Protein AF-A0A511MZC6-F1 (afdb_monomer_lite)

Structure (mmCIF, N/CA/C/O backbone):
data_AF-A0A511MZC6-F1
#
_entry.id   AF-A0A511MZC6-F1
#
loop_
_atom_site.group_PDB
_atom_site.id
_atom_site.type_symbol
_atom_site.label_atom_id
_atom_site.label_alt_id
_atom_site.label_comp_id
_atom_site.label_asym_id
_atom_site.label_entity_id
_atom_site.label_seq_id
_atom_site.pdbx_PDB_ins_code
_atom_site.Cartn_x
_atom_site.Cartn_y
_atom_site.Cartn_z
_atom_site.occupancy
_atom_site.B_iso_or_equiv
_atom_site.auth_seq_id
_atom_site.auth_comp_id
_atom_site.auth_asym_id
_atom_site.auth_atom_id
_atom_site.pdbx_PDB_model_num
ATOM 1 N N . MET A 1 1 ? -12.393 4.799 11.133 1.00 75.81 1 MET A N 1
ATOM 2 C CA . MET A 1 1 ? -13.176 3.934 10.216 1.00 75.81 1 MET A CA 1
ATOM 3 C C . MET A 1 1 ? -12.933 4.273 8.744 1.00 75.81 1 MET A C 1
ATOM 5 O O . MET A 1 1 ? -12.375 3.440 8.043 1.00 75.81 1 MET A O 1
ATOM 9 N N . LEU A 1 2 ? -13.246 5.491 8.277 1.00 87.88 2 LEU A N 1
ATOM 10 C CA . LEU A 1 2 ? -13.119 5.863 6.854 1.00 87.88 2 LEU A CA 1
ATOM 11 C C . LEU A 1 2 ? -11.683 5.752 6.293 1.00 87.88 2 LEU A C 1
ATOM 13 O O . LEU A 1 2 ? -11.491 5.215 5.207 1.00 87.88 2 LEU A O 1
ATOM 17 N N . LYS A 1 3 ? -10.660 6.183 7.048 1.00 90.62 3 LYS A N 1
ATOM 18 C CA . LYS A 1 3 ? -9.247 6.096 6.618 1.00 90.62 3 LYS A CA 1
ATOM 19 C C . LYS A 1 3 ? -8.804 4.652 6.330 1.00 90.62 3 LYS A C 1
ATOM 21 O O . LYS A 1 3 ? -8.224 4.389 5.285 1.00 90.62 3 LYS A O 1
ATOM 26 N N . LEU A 1 4 ? -9.147 3.704 7.207 1.00 90.62 4 LEU A N 1
ATOM 27 C CA . LEU A 1 4 ? -8.831 2.279 7.019 1.00 90.62 4 LEU A CA 1
ATOM 28 C C . LEU A 1 4 ? -9.539 1.672 5.807 1.00 90.62 4 LEU A C 1
ATOM 30 O O . LEU A 1 4 ? -8.948 0.867 5.091 1.00 90.62 4 LEU A O 1
ATOM 34 N N . PHE A 1 5 ? -10.787 2.070 5.553 1.00 92.19 5 PHE A N 1
ATOM 35 C CA . PHE A 1 5 ? -11.506 1.656 4.351 1.00 92.19 5 PHE A CA 1
ATOM 36 C C . PHE A 1 5 ? -10.769 2.098 3.077 1.00 92.19 5 PHE A C 1
ATOM 38 O O . PHE A 1 5 ? -10.546 1.279 2.183 1.00 92.19 5 PHE A O 1
ATOM 45 N N . TRP A 1 6 ? -10.323 3.358 3.022 1.00 93.06 6 TRP A N 1
ATOM 46 C CA . TRP A 1 6 ? -9.532 3.871 1.901 1.00 93.06 6 TRP A CA 1
ATOM 47 C C . TRP A 1 6 ? -8.217 3.122 1.723 1.00 93.06 6 TRP A C 1
ATOM 49 O O . TRP A 1 6 ? -7.919 2.702 0.608 1.00 93.06 6 TRP A O 1
ATOM 59 N N . VAL A 1 7 ? -7.478 2.877 2.809 1.00 92.94 7 VAL A N 1
ATOM 60 C CA . VAL A 1 7 ? -6.232 2.097 2.759 1.00 92.94 7 VAL A CA 1
ATOM 61 C C . VAL A 1 7 ? -6.490 0.711 2.169 1.00 92.94 7 VAL A C 1
ATOM 63 O O . VAL A 1 7 ? -5.835 0.324 1.207 1.00 92.94 7 VAL A O 1
ATOM 66 N N . ARG A 1 8 ? -7.490 -0.026 2.666 1.00 93.62 8 ARG A N 1
ATOM 67 C CA . ARG A 1 8 ? -7.835 -1.353 2.125 1.00 93.62 8 ARG A CA 1
ATOM 68 C C . ARG A 1 8 ? -8.168 -1.297 0.638 1.00 93.62 8 ARG A C 1
ATOM 70 O O . ARG A 1 8 ? -7.668 -2.115 -0.131 1.00 93.62 8 ARG A O 1
ATOM 77 N N . ARG A 1 9 ? -8.985 -0.321 0.225 1.00 93.94 9 ARG A N 1
ATOM 78 C CA . ARG A 1 9 ? -9.361 -0.124 -1.181 1.00 93.94 9 ARG A CA 1
ATOM 79 C C . ARG A 1 9 ? -8.142 0.167 -2.052 1.00 93.94 9 ARG A C 1
ATOM 81 O O . ARG A 1 9 ? -8.026 -0.409 -3.129 1.00 93.94 9 ARG A O 1
ATOM 88 N N . HIS A 1 10 ? -7.242 1.033 -1.595 1.00 94.00 10 HIS A N 1
ATOM 89 C CA . HIS A 1 10 ? -6.008 1.360 -2.301 1.00 94.00 10 HIS A CA 1
ATOM 90 C C . HIS A 1 10 ? -5.110 0.139 -2.452 1.00 94.00 10 HIS A C 1
ATOM 92 O O . HIS A 1 10 ? -4.714 -0.160 -3.572 1.00 94.00 10 HIS A O 1
ATOM 98 N N . LEU A 1 11 ? -4.848 -0.599 -1.370 1.00 93.25 11 LEU A N 1
ATOM 99 C CA . LEU A 1 11 ? -4.005 -1.794 -1.416 1.00 93.25 11 LEU A CA 1
ATOM 100 C C . LEU A 1 11 ? -4.601 -2.866 -2.335 1.00 93.25 11 LEU A C 1
ATOM 102 O O . LEU A 1 11 ? -3.892 -3.392 -3.185 1.00 93.25 11 LEU A O 1
ATOM 106 N N . LYS A 1 12 ? -5.912 -3.132 -2.243 1.00 93.50 12 LYS A N 1
ATOM 107 C CA . LYS A 1 12 ? -6.605 -4.063 -3.148 1.00 93.50 12 LYS A CA 1
ATOM 108 C C . LYS A 1 12 ? -6.458 -3.647 -4.610 1.00 93.50 12 LYS A C 1
ATOM 110 O O . LYS A 1 12 ? -6.222 -4.489 -5.470 1.00 93.50 12 LYS A O 1
ATOM 115 N N . HIS A 1 13 ? -6.614 -2.355 -4.890 1.00 91.06 13 HIS A N 1
ATOM 116 C CA . HIS A 1 13 ? -6.475 -1.838 -6.242 1.00 91.06 13 HIS A CA 1
ATOM 117 C C . HIS A 1 13 ? -5.034 -1.978 -6.734 1.00 91.06 13 HIS A C 1
ATOM 119 O O . HIS A 1 13 ? -4.832 -2.539 -7.796 1.00 91.06 13 HIS A O 1
ATOM 125 N N . VAL A 1 14 ? -4.040 -1.573 -5.939 1.00 89.69 14 VAL A N 1
ATOM 126 C CA . VAL A 1 14 ? -2.616 -1.733 -6.274 1.00 89.69 14 VAL A CA 1
ATOM 127 C C . VAL A 1 14 ? -2.273 -3.192 -6.571 1.00 89.69 14 VAL A C 1
ATOM 129 O O . VAL A 1 14 ? -1.614 -3.448 -7.567 1.0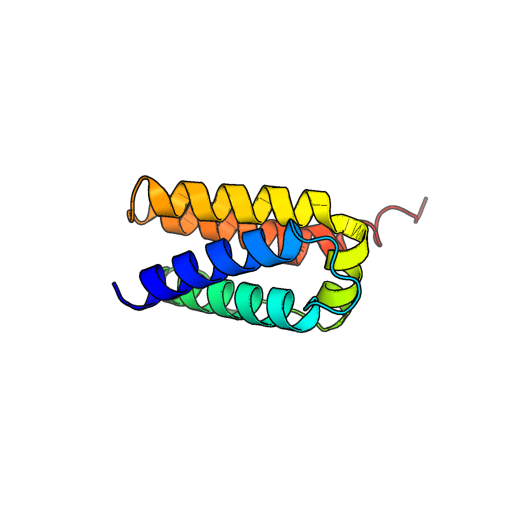0 89.69 14 VAL A O 1
ATOM 132 N N . LEU A 1 15 ? -2.766 -4.149 -5.779 1.00 90.06 15 LEU A N 1
ATOM 133 C CA . LEU A 1 15 ? -2.581 -5.575 -6.069 1.00 90.06 15 LEU A CA 1
ATOM 134 C C . LEU A 1 15 ? -3.139 -5.959 -7.441 1.00 90.06 15 LEU A C 1
ATOM 136 O O . LEU A 1 15 ? -2.461 -6.646 -8.190 1.00 90.06 15 LEU A O 1
ATOM 140 N N . HIS A 1 16 ? -4.335 -5.480 -7.784 1.00 88.50 16 HIS A N 1
ATOM 141 C CA . HIS A 1 16 ? -4.941 -5.715 -9.098 1.00 88.50 16 HIS A CA 1
ATOM 142 C C . HIS A 1 16 ? -4.145 -5.088 -10.248 1.00 88.50 16 HIS A C 1
ATOM 144 O O . HIS A 1 16 ? -4.058 -5.676 -11.321 1.00 88.50 16 HIS A O 1
ATOM 150 N N . LEU A 1 17 ? -3.566 -3.900 -10.045 1.00 84.62 17 LEU A N 1
ATOM 151 C CA . LEU A 1 17 ? -2.723 -3.261 -11.061 1.00 84.62 17 LEU A CA 1
ATOM 152 C C . LEU A 1 17 ? -1.401 -4.017 -11.229 1.00 84.62 17 LEU A C 1
ATOM 154 O O . LEU A 1 17 ? -0.972 -4.254 -12.349 1.00 84.62 17 LEU A O 1
ATOM 158 N N . LEU A 1 18 ? -0.787 -4.450 -10.124 1.00 81.69 18 LEU A N 1
ATOM 159 C CA . LEU A 1 18 ? 0.484 -5.173 -10.144 1.00 81.69 18 LEU A CA 1
ATOM 160 C C . LEU A 1 18 ? 0.361 -6.596 -10.695 1.00 81.69 18 LEU A C 1
ATOM 162 O O . LEU A 1 18 ? 1.370 -7.132 -11.141 1.00 81.69 18 LEU A O 1
ATOM 166 N N . THR A 1 19 ? -0.818 -7.222 -10.687 1.00 83.44 19 THR A N 1
ATOM 167 C CA . THR A 1 19 ? -1.029 -8.557 -11.280 1.00 83.44 19 THR A CA 1
ATOM 168 C C . THR A 1 19 ? -1.393 -8.523 -12.761 1.00 83.44 19 THR A C 1
ATOM 170 O O . THR A 1 19 ? -1.358 -9.564 -13.411 1.00 83.44 19 THR A O 1
ATOM 173 N N . ARG A 1 20 ? -1.725 -7.354 -13.320 1.00 79.56 20 ARG A N 1
ATOM 174 C CA . ARG A 1 20 ? -1.969 -7.197 -14.757 1.00 79.56 20 ARG A CA 1
ATOM 175 C C . ARG A 1 20 ? -0.669 -6.850 -15.477 1.00 79.56 20 ARG A C 1
ATOM 177 O O . ARG A 1 20 ? -0.003 -5.890 -15.110 1.00 79.56 20 ARG A O 1
ATOM 184 N N . ASP A 1 21 ? -0.334 -7.604 -16.521 1.00 65.50 21 ASP A N 1
ATOM 185 C CA . ASP A 1 21 ? 0.751 -7.274 -17.457 1.00 65.50 21 ASP A CA 1
ATOM 186 C C . ASP A 1 21 ? 0.298 -6.191 -18.441 1.00 65.50 21 ASP A C 1
ATOM 188 O O . ASP A 1 21 ? 0.177 -6.413 -19.642 1.00 65.50 21 ASP A O 1
ATOM 192 N N . ASP A 1 22 ? -0.015 -5.012 -17.909 1.00 65.69 22 ASP A N 1
ATOM 193 C CA . ASP A 1 22 ? -0.335 -3.846 -18.721 1.00 65.69 22 ASP A CA 1
ATOM 194 C C . ASP A 1 22 ? 0.880 -2.896 -18.748 1.00 65.69 22 ASP A C 1
ATOM 196 O O . ASP A 1 22 ? 1.235 -2.316 -17.716 1.00 65.69 22 ASP A O 1
ATOM 200 N N . PRO A 1 23 ? 1.534 -2.724 -19.912 1.00 56.56 23 PRO A N 1
ATOM 201 C CA . PRO A 1 23 ? 2.747 -1.916 -20.050 1.00 56.56 23 PRO A CA 1
ATOM 202 C C . PRO A 1 23 ? 2.495 -0.409 -19.902 1.00 56.56 23 PRO A C 1
ATOM 204 O O . PRO A 1 23 ? 3.440 0.359 -19.727 1.00 56.56 23 PRO A O 1
ATOM 207 N N . THR A 1 24 ? 1.235 0.027 -19.967 1.00 52.66 24 THR A N 1
ATOM 208 C CA . THR A 1 24 ? 0.833 1.438 -19.858 1.00 52.66 24 THR A CA 1
ATOM 209 C C . THR A 1 24 ? 0.280 1.792 -18.480 1.00 52.66 24 THR A C 1
ATOM 211 O O . THR A 1 24 ? 0.156 2.968 -18.123 1.00 52.66 24 THR A O 1
ATOM 214 N N . LEU A 1 25 ? -0.016 0.781 -17.665 1.00 56.94 25 LEU A N 1
ATOM 215 C CA . LEU A 1 25 ? -0.679 0.958 -16.390 1.00 56.94 25 LEU A CA 1
ATOM 216 C C . LEU A 1 25 ? 0.330 1.362 -15.295 1.00 56.94 25 LEU A C 1
ATOM 218 O O . LEU A 1 25 ? 1.023 0.554 -14.683 1.00 56.94 25 LEU A O 1
ATOM 222 N N . THR A 1 26 ? 0.221 2.623 -14.875 1.00 68.56 26 THR A N 1
ATOM 223 C CA . THR A 1 26 ? -0.013 2.967 -13.456 1.00 68.56 26 THR A CA 1
ATOM 224 C C . THR A 1 26 ? 1.113 2.871 -12.432 1.00 68.56 26 THR A C 1
ATOM 226 O O . THR A 1 26 ? 0.812 2.905 -11.247 1.00 68.56 26 THR A O 1
ATOM 229 N N . LEU A 1 27 ? 2.400 2.893 -12.783 1.00 74.62 27 LEU A N 1
ATOM 230 C CA . LEU A 1 27 ? 3.442 3.062 -11.745 1.00 74.62 27 LEU A CA 1
ATOM 231 C C . LEU A 1 27 ? 3.228 4.350 -10.919 1.00 74.62 27 LEU A C 1
ATOM 233 O O . LEU A 1 27 ? 3.358 4.340 -9.695 1.00 74.62 27 LEU A O 1
ATOM 237 N N . SER A 1 28 ? 2.802 5.437 -11.572 1.00 79.88 28 SER A N 1
ATOM 238 C CA . SER A 1 28 ? 2.425 6.697 -10.912 1.00 79.88 28 SER A CA 1
ATOM 239 C C . SER A 1 28 ? 1.160 6.578 -10.054 1.00 79.88 28 SER A C 1
ATOM 241 O O . SER A 1 28 ? 1.056 7.214 -9.007 1.00 79.88 28 SER A O 1
ATOM 243 N N . GLU A 1 29 ? 0.189 5.760 -10.463 1.00 85.12 29 GLU A N 1
ATOM 244 C CA . GLU A 1 29 ? -1.035 5.538 -9.685 1.00 85.12 29 GLU A CA 1
ATOM 245 C C . GLU A 1 29 ? -0.799 4.564 -8.521 1.00 85.12 29 GLU A C 1
ATOM 247 O O . GLU A 1 29 ? -1.280 4.817 -7.416 1.00 85.12 29 GLU A O 1
ATOM 252 N N . VAL A 1 30 ? -0.001 3.513 -8.719 1.00 85.81 30 VAL A N 1
ATOM 253 C CA . VAL A 1 30 ? 0.520 2.637 -7.663 1.00 85.81 30 VAL A CA 1
ATOM 254 C C . VAL A 1 30 ? 1.237 3.486 -6.624 1.00 85.81 30 VAL A C 1
ATOM 256 O O . VAL A 1 30 ? 0.878 3.439 -5.449 1.00 85.81 30 VAL A O 1
ATOM 259 N N . HIS A 1 31 ? 2.157 4.345 -7.061 1.00 86.19 31 HIS A N 1
ATOM 260 C CA . HIS A 1 31 ? 2.838 5.299 -6.197 1.00 86.19 31 HIS A CA 1
ATOM 261 C C . HIS A 1 31 ? 1.862 6.180 -5.413 1.00 86.19 31 HIS A C 1
ATOM 263 O O . HIS A 1 31 ? 1.888 6.179 -4.184 1.00 86.19 31 HIS A O 1
ATOM 269 N N . CYS A 1 32 ? 0.960 6.884 -6.101 1.00 88.00 32 CYS A N 1
ATOM 270 C CA . CYS A 1 32 ? -0.002 7.790 -5.472 1.00 88.00 32 CYS A CA 1
ATOM 271 C C . CYS A 1 32 ? -0.875 7.078 -4.423 1.00 88.00 32 CYS A C 1
ATOM 273 O O . CYS A 1 32 ? -1.097 7.586 -3.318 1.00 88.00 32 CYS A O 1
ATOM 275 N N . ARG A 1 33 ? -1.351 5.867 -4.734 1.00 90.50 33 ARG A N 1
ATOM 276 C CA . ARG A 1 33 ? -2.188 5.069 -3.831 1.00 90.50 33 ARG A CA 1
ATOM 277 C C . ARG A 1 33 ? -1.408 4.554 -2.629 1.00 90.50 33 ARG A C 1
ATOM 279 O O . ARG A 1 33 ? -1.957 4.560 -1.523 1.00 90.50 33 ARG A O 1
ATOM 286 N N . LEU A 1 34 ? -0.158 4.135 -2.810 1.00 89.56 34 LEU A N 1
ATOM 287 C CA . LEU A 1 34 ? 0.697 3.680 -1.714 1.00 89.56 34 LEU A CA 1
ATOM 288 C C . LEU A 1 34 ? 1.122 4.838 -0.806 1.00 89.56 34 LEU A C 1
ATOM 290 O O . LEU A 1 34 ? 0.966 4.727 0.408 1.00 89.56 34 LEU A O 1
ATOM 294 N N . GLU A 1 35 ? 1.530 5.976 -1.368 1.00 88.56 35 GLU A N 1
ATOM 295 C CA . GLU A 1 35 ? 1.854 7.193 -0.613 1.00 88.56 35 GLU A CA 1
ATOM 296 C C . GLU A 1 35 ? 0.644 7.688 0.194 1.00 88.56 35 GLU A C 1
ATOM 298 O O . GLU A 1 35 ? 0.743 8.034 1.374 1.00 88.56 35 GLU A O 1
ATOM 303 N N . THR A 1 36 ? -0.540 7.694 -0.419 1.00 90.38 36 THR A N 1
ATOM 304 C CA . THR A 1 36 ? -1.777 8.076 0.272 1.00 90.38 36 THR A CA 1
ATOM 305 C C . THR A 1 36 ? -2.125 7.082 1.374 1.00 90.38 36 THR A C 1
ATOM 307 O O . THR A 1 36 ? -2.481 7.486 2.476 1.00 90.38 36 THR A O 1
ATOM 310 N N . SER A 1 37 ? -1.973 5.781 1.121 1.00 91.56 37 SER A N 1
ATOM 311 C CA . SER A 1 37 ? -2.199 4.748 2.138 1.00 91.56 37 SER A CA 1
ATOM 312 C C . SER A 1 37 ? -1.239 4.883 3.316 1.00 91.56 37 SER A C 1
ATOM 314 O O . SER A 1 37 ? -1.658 4.763 4.464 1.00 91.56 37 SER A O 1
ATOM 316 N N . HIS A 1 38 ? 0.026 5.192 3.036 1.00 89.06 38 HIS A N 1
ATOM 317 C CA . HIS A 1 38 ? 1.046 5.449 4.040 1.00 89.06 38 HIS A CA 1
ATOM 318 C C . HIS A 1 38 ? 0.656 6.624 4.946 1.00 89.06 38 HIS A C 1
ATOM 320 O O . HIS A 1 38 ? 0.598 6.448 6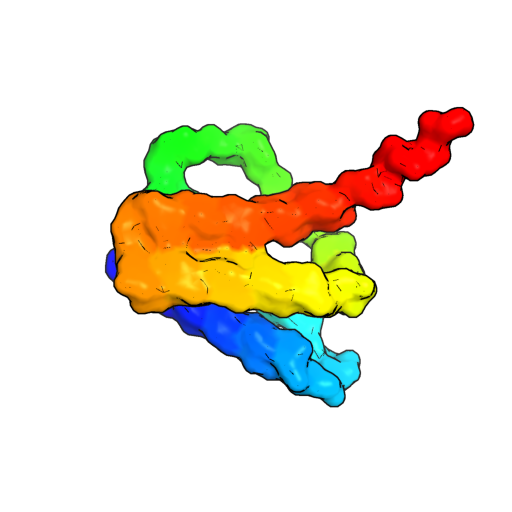.161 1.00 89.06 38 HIS A O 1
ATOM 326 N N . ARG A 1 39 ? 0.274 7.772 4.364 1.00 87.38 39 ARG A N 1
ATOM 327 C CA . ARG A 1 39 ? -0.216 8.946 5.116 1.00 87.38 39 ARG A CA 1
ATOM 328 C C . ARG A 1 39 ? -1.452 8.634 5.966 1.00 87.38 39 ARG A C 1
ATOM 330 O O . ARG A 1 39 ? -1.534 9.031 7.121 1.00 87.38 39 ARG A O 1
ATOM 337 N N . LEU A 1 40 ? -2.399 7.870 5.427 1.00 90.56 40 LEU A N 1
ATOM 338 C CA . LEU A 1 40 ? -3.609 7.503 6.166 1.00 90.56 40 LEU A CA 1
ATOM 339 C C . LEU A 1 40 ? -3.329 6.558 7.344 1.00 90.56 40 LEU A C 1
ATOM 341 O O . LEU A 1 40 ? -3.958 6.709 8.388 1.00 90.56 40 LEU A O 1
ATOM 345 N N . LEU A 1 41 ? -2.420 5.587 7.195 1.00 88.44 41 LEU A N 1
ATOM 346 C CA . LEU A 1 41 ? -2.018 4.682 8.288 1.00 88.44 41 LEU A CA 1
ATOM 347 C C . LEU A 1 41 ? -1.237 5.403 9.384 1.00 88.44 41 LEU A C 1
ATOM 349 O O . LEU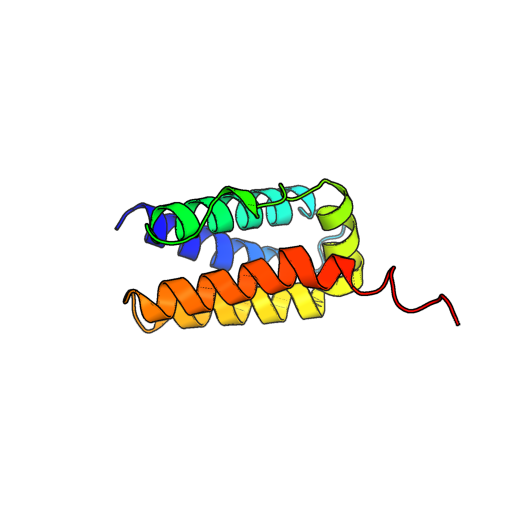 A 1 41 ? -1.312 5.048 10.557 1.00 88.44 41 LEU A O 1
ATOM 353 N N . MET A 1 42 ? -0.501 6.42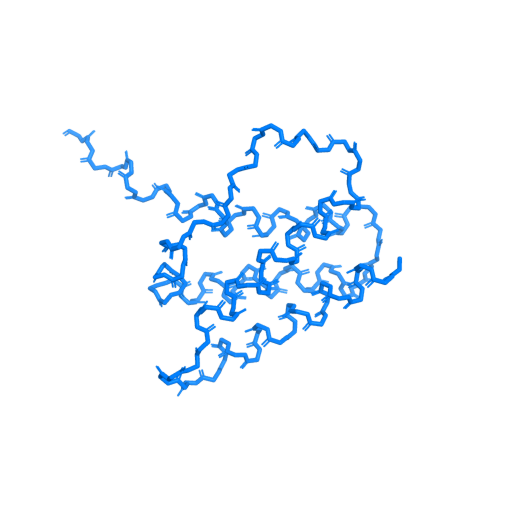1 8.985 1.00 85.44 42 MET A N 1
ATOM 354 C CA . MET A 1 42 ? 0.221 7.320 9.857 1.00 85.44 42 MET A CA 1
ATOM 355 C C . MET A 1 42 ? -0.689 8.166 10.739 1.00 85.44 42 MET A C 1
ATOM 357 O O . MET A 1 42 ? -0.516 8.188 11.952 1.00 85.44 42 MET A O 1
ATOM 361 N N . ASP A 1 43 ? -1.712 8.788 10.154 1.00 86.56 43 ASP A N 1
ATOM 362 C CA . ASP A 1 43 ? -2.702 9.557 10.912 1.00 86.56 43 ASP A CA 1
ATOM 363 C C . ASP A 1 43 ? -3.444 8.715 11.961 1.00 86.56 43 ASP A C 1
ATOM 365 O O . ASP A 1 43 ? -4.044 9.247 12.893 1.00 86.56 43 ASP A O 1
ATOM 369 N N . LEU A 1 44 ? -3.477 7.395 11.771 1.00 86.75 44 LEU A N 1
ATOM 370 C CA . LEU A 1 44 ? -4.094 6.449 12.697 1.00 86.75 44 LEU A CA 1
ATOM 371 C C . LEU A 1 44 ? -3.148 6.040 13.839 1.00 86.75 44 LEU A C 1
ATOM 373 O O . LEU A 1 44 ? -3.580 5.339 14.751 1.00 86.75 44 LEU A O 1
ATOM 377 N N . GLN A 1 45 ? -1.883 6.472 13.807 1.00 82.94 45 GLN A N 1
ATOM 378 C CA . GLN A 1 45 ? -0.842 6.134 14.776 1.00 82.94 45 GLN A CA 1
ATOM 379 C C . GLN A 1 45 ? -0.275 7.410 15.427 1.00 82.94 45 GLN A C 1
ATOM 381 O O . GLN A 1 45 ? 0.726 7.956 14.967 1.00 82.94 45 GLN A O 1
ATOM 386 N N . PRO A 1 46 ? -0.859 7.879 16.545 1.00 67.62 46 PRO A N 1
ATOM 387 C CA . PRO A 1 46 ? -0.530 9.176 17.150 1.00 67.62 46 PRO A CA 1
ATOM 388 C C . PRO A 1 46 ? 0.879 9.275 17.765 1.00 67.62 46 PRO A C 1
ATOM 390 O O . PRO A 1 46 ? 1.255 10.339 18.239 1.00 67.62 46 PRO A O 1
ATOM 393 N N . LYS A 1 47 ? 1.651 8.180 17.795 1.00 69.62 47 LYS A N 1
ATOM 394 C CA . LYS A 1 47 ? 2.984 8.112 18.424 1.00 69.62 47 LYS A CA 1
ATOM 395 C C . LYS A 1 47 ? 4.146 8.040 17.431 1.00 69.62 47 LYS A C 1
ATOM 397 O O . LYS A 1 47 ? 5.283 7.877 17.860 1.00 69.62 47 LYS A O 1
ATOM 402 N N . ILE A 1 48 ? 3.882 8.096 16.127 1.00 68.00 48 ILE A N 1
ATOM 403 C CA . ILE A 1 48 ? 4.955 8.056 15.131 1.00 68.00 48 ILE A CA 1
ATOM 404 C C . ILE A 1 48 ? 5.470 9.472 14.921 1.00 68.00 48 ILE A C 1
ATOM 406 O O . ILE A 1 48 ? 4.723 10.343 14.476 1.00 68.00 48 ILE A O 1
ATOM 410 N N . ASP A 1 49 ? 6.743 9.682 15.251 1.00 62.38 49 ASP A N 1
ATOM 411 C CA . ASP A 1 49 ? 7.426 10.940 14.991 1.00 62.38 49 ASP A CA 1
ATOM 412 C C . ASP A 1 49 ? 7.441 11.216 13.483 1.00 62.38 49 ASP A C 1
ATOM 414 O O . ASP A 1 49 ? 7.937 10.419 12.679 1.00 62.38 49 ASP A O 1
ATOM 418 N N . GLN A 1 50 ? 6.846 12.347 13.105 1.00 62.25 50 GLN A N 1
ATOM 419 C CA . GLN A 1 50 ? 6.702 12.730 11.711 1.00 62.25 50 GLN A CA 1
ATOM 420 C C . GLN A 1 50 ? 7.997 13.291 11.107 1.00 62.25 50 GLN A C 1
ATOM 422 O O . GLN A 1 50 ? 8.107 13.412 9.886 1.00 62.25 50 GLN A O 1
ATOM 427 N N . SER A 1 51 ? 8.992 13.598 11.943 1.00 56.59 51 SER A N 1
ATOM 428 C CA . SER A 1 51 ? 10.274 14.178 11.531 1.00 56.59 51 SER A CA 1
ATOM 429 C C . SER A 1 51 ? 11.109 13.246 10.636 1.00 56.59 51 SER A C 1
ATOM 431 O O . SER A 1 51 ? 11.858 13.713 9.780 1.00 56.59 51 SER A O 1
ATOM 433 N N . HIS A 1 52 ? 10.929 11.927 10.764 1.00 54.00 52 HIS A N 1
ATOM 434 C CA . HIS A 1 52 ? 11.670 10.907 10.010 1.00 54.00 52 HIS A CA 1
ATOM 435 C C . HIS A 1 52 ? 11.017 10.504 8.679 1.00 54.00 52 HIS A C 1
ATOM 437 O O . HIS A 1 52 ? 11.486 9.589 7.995 1.00 54.00 52 HIS A O 1
ATOM 443 N N . LEU A 1 53 ? 9.924 11.157 8.286 1.00 61.19 53 LEU A N 1
ATOM 444 C CA . LEU A 1 53 ? 9.174 10.768 7.098 1.00 61.19 53 LEU A CA 1
ATOM 445 C C . LEU A 1 53 ? 9.710 11.470 5.872 1.00 61.19 53 LEU A C 1
ATOM 447 O O . LEU A 1 53 ? 9.317 12.588 5.528 1.00 61.19 53 LEU A O 1
ATOM 451 N N . ARG A 1 54 ? 10.561 10.754 5.147 1.00 66.44 54 ARG A N 1
ATOM 452 C CA . ARG A 1 54 ? 10.810 11.101 3.758 1.00 66.44 54 ARG A CA 1
ATOM 453 C C . ARG A 1 54 ? 9.494 11.052 2.983 1.00 66.44 54 ARG A C 1
ATOM 455 O O . ARG A 1 54 ? 8.647 10.175 3.165 1.00 66.44 54 ARG A O 1
ATOM 462 N N . ARG A 1 55 ? 9.313 12.030 2.099 1.00 72.25 55 ARG A N 1
ATOM 463 C CA . ARG A 1 55 ? 8.251 11.966 1.093 1.00 72.25 55 ARG A CA 1
ATOM 464 C C . ARG A 1 55 ? 8.551 10.806 0.157 1.00 72.25 55 ARG A C 1
ATOM 466 O O . ARG A 1 55 ? 9.716 10.518 -0.107 1.00 72.25 55 ARG A O 1
ATOM 473 N N . TRP A 1 56 ? 7.512 10.156 -0.355 1.00 77.69 56 TRP A N 1
ATOM 474 C CA . TRP A 1 56 ? 7.693 9.175 -1.417 1.00 77.69 56 TRP A CA 1
ATOM 475 C C . TRP A 1 56 ? 8.192 9.932 -2.652 1.00 77.69 56 TRP A C 1
ATOM 477 O O . TRP A 1 56 ? 7.489 10.758 -3.230 1.00 77.69 56 TRP A O 1
ATOM 487 N N . GLU A 1 57 ? 9.474 9.764 -2.966 1.00 74.12 57 GLU A N 1
ATOM 488 C CA . GLU A 1 57 ? 10.128 10.500 -4.043 1.00 74.12 57 GLU A CA 1
ATOM 489 C C . GLU A 1 57 ? 9.821 9.857 -5.396 1.00 74.12 57 GLU A C 1
ATOM 491 O O . GLU A 1 57 ? 9.596 8.653 -5.490 1.00 74.12 57 GLU A O 1
ATOM 496 N N . ARG A 1 58 ? 9.870 10.639 -6.480 1.00 69.00 58 ARG A N 1
ATOM 497 C CA . ARG A 1 58 ? 9.519 10.162 -7.831 1.00 69.00 58 ARG A CA 1
ATOM 498 C C . ARG A 1 58 ? 10.348 8.958 -8.301 1.00 69.00 58 ARG A C 1
ATOM 500 O O . ARG A 1 58 ? 9.842 8.176 -9.096 1.00 69.00 58 ARG A O 1
ATOM 507 N N . TRP A 1 59 ? 11.574 8.760 -7.802 1.00 61.56 59 TRP A N 1
ATOM 508 C CA . TRP A 1 59 ? 12.376 7.568 -8.129 1.00 61.56 59 TRP A CA 1
ATOM 509 C C . TRP A 1 59 ? 11.756 6.265 -7.609 1.00 61.56 59 TRP A C 1
ATOM 511 O O . TRP A 1 59 ? 11.999 5.204 -8.183 1.00 61.56 59 TRP A O 1
ATOM 521 N N . SER A 1 60 ? 10.905 6.324 -6.580 1.00 69.81 60 SER A N 1
ATOM 522 C CA . SER A 1 60 ? 10.206 5.143 -6.061 1.00 69.81 60 SER A CA 1
ATOM 523 C C . SER A 1 60 ? 9.257 4.530 -7.101 1.00 69.81 60 SER A C 1
ATOM 525 O O . SER A 1 60 ? 9.071 3.318 -7.113 1.00 69.81 60 SER A O 1
ATOM 527 N N . VAL A 1 61 ? 8.773 5.330 -8.062 1.00 70.81 61 VAL A N 1
ATOM 528 C CA . VAL A 1 61 ? 8.007 4.879 -9.238 1.00 70.81 61 VAL A CA 1
ATOM 529 C C . VAL A 1 61 ? 8.830 3.925 -10.112 1.00 70.81 61 VAL A C 1
ATOM 531 O O . VAL A 1 61 ? 8.338 2.870 -10.506 1.00 70.81 61 VAL A O 1
ATOM 534 N N . ILE A 1 62 ? 10.089 4.278 -10.395 1.00 68.00 62 ILE A N 1
ATOM 535 C CA . ILE A 1 62 ? 10.999 3.475 -11.227 1.00 68.00 62 ILE A CA 1
ATOM 536 C C . ILE A 1 62 ? 11.355 2.175 -10.505 1.00 68.00 62 ILE A C 1
ATOM 538 O O . ILE A 1 62 ? 11.365 1.104 -11.105 1.00 68.00 62 ILE A O 1
ATOM 542 N N . LEU A 1 63 ? 11.591 2.234 -9.195 1.00 69.56 63 LEU A N 1
ATOM 543 C CA . LEU A 1 63 ? 11.912 1.033 -8.429 1.00 69.56 63 LEU A CA 1
ATOM 544 C C . LEU A 1 63 ? 10.729 0.079 -8.280 1.00 69.56 63 LEU A C 1
ATOM 546 O O . LEU A 1 63 ? 10.953 -1.127 -8.230 1.00 69.56 63 LEU A O 1
ATOM 550 N N . PHE A 1 64 ? 9.484 0.566 -8.306 1.00 73.94 64 PHE A N 1
ATOM 551 C CA . PHE A 1 64 ? 8.324 -0.327 -8.368 1.00 73.94 64 PHE A CA 1
ATOM 552 C C . PHE A 1 64 ? 8.277 -1.158 -9.645 1.00 73.94 64 PHE A C 1
ATOM 554 O O . PHE A 1 64 ? 7.793 -2.287 -9.604 1.00 73.94 64 PHE A O 1
ATOM 561 N N . HIS A 1 65 ? 8.812 -0.635 -10.749 1.00 73.75 65 HIS A N 1
ATOM 562 C CA . HIS A 1 65 ? 8.948 -1.396 -11.984 1.00 73.75 65 HIS A CA 1
ATOM 563 C C . HIS A 1 65 ? 9.975 -2.523 -11.831 1.00 73.75 65 HIS A C 1
ATOM 565 O O . HIS A 1 65 ? 9.656 -3.687 -12.054 1.00 73.75 65 HIS A O 1
ATOM 571 N N . PHE A 1 66 ? 11.189 -2.196 -11.378 1.00 76.75 66 PHE A N 1
ATOM 572 C CA . PHE A 1 66 ? 12.276 -3.175 -11.257 1.00 76.75 66 PHE A CA 1
ATOM 573 C C . PHE A 1 66 ? 12.110 -4.159 -10.094 1.00 76.75 66 PHE A C 1
ATOM 575 O O . PHE A 1 66 ? 12.718 -5.224 -10.098 1.00 76.75 66 PHE A O 1
ATOM 582 N N . ARG A 1 67 ? 11.296 -3.820 -9.090 1.00 81.19 67 ARG A N 1
ATOM 583 C CA . ARG A 1 67 ? 11.054 -4.645 -7.896 1.00 81.19 67 ARG A CA 1
ATOM 584 C C . ARG A 1 67 ? 9.596 -5.046 -7.745 1.00 81.19 67 ARG A C 1
ATOM 586 O O . ARG A 1 67 ? 9.108 -5.186 -6.624 1.00 81.19 67 ARG A O 1
ATOM 593 N N . ARG A 1 68 ? 8.896 -5.232 -8.864 1.00 82.06 68 ARG A N 1
ATOM 594 C CA . ARG A 1 68 ? 7.460 -5.546 -8.905 1.00 82.06 68 ARG A CA 1
ATOM 595 C C . ARG A 1 68 ? 7.059 -6.652 -7.924 1.00 82.06 68 ARG A C 1
ATOM 597 O O . ARG A 1 68 ? 6.095 -6.467 -7.187 1.00 82.06 68 ARG A O 1
ATOM 604 N N . ASP A 1 69 ? 7.825 -7.738 -7.840 1.00 84.94 69 ASP A N 1
ATOM 605 C CA . ASP A 1 69 ? 7.534 -8.869 -6.943 1.00 84.94 69 ASP A CA 1
ATOM 606 C C . ASP A 1 69 ? 7.675 -8.515 -5.456 1.00 84.94 69 ASP A C 1
ATOM 608 O O . ASP A 1 69 ? 6.870 -8.941 -4.619 1.00 84.94 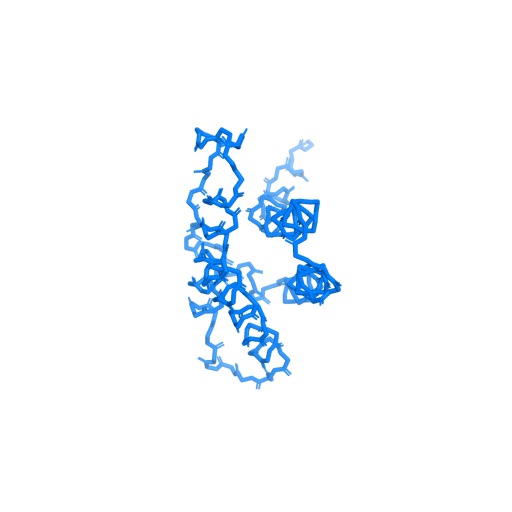69 ASP A O 1
ATOM 612 N N . GLU A 1 70 ? 8.670 -7.695 -5.105 1.00 85.94 70 GLU A N 1
ATOM 613 C CA . GLU A 1 70 ? 8.843 -7.199 -3.737 1.00 85.94 70 GLU A CA 1
ATOM 614 C C . GLU A 1 70 ? 7.690 -6.259 -3.365 1.00 85.94 70 GLU A C 1
ATOM 616 O O . GLU A 1 70 ? 7.107 -6.396 -2.283 1.00 85.94 70 GLU A O 1
ATOM 621 N N . VAL A 1 71 ? 7.309 -5.360 -4.282 1.00 86.38 71 VAL A N 1
ATOM 622 C CA . VAL A 1 71 ? 6.144 -4.478 -4.117 1.00 86.38 71 VAL A CA 1
ATOM 623 C C . VAL A 1 71 ? 4.886 -5.301 -3.901 1.00 86.38 71 VAL A C 1
ATOM 625 O O . VAL A 1 71 ? 4.202 -5.116 -2.895 1.00 86.38 71 VAL A O 1
ATOM 628 N N . LEU A 1 72 ? 4.614 -6.254 -4.790 1.00 88.50 72 LEU A N 1
ATOM 629 C CA . LEU A 1 72 ? 3.461 -7.140 -4.702 1.00 88.50 72 LEU A CA 1
ATOM 630 C C . LEU A 1 72 ? 3.424 -7.858 -3.346 1.00 88.50 72 LEU A C 1
ATOM 632 O O . LEU A 1 72 ? 2.400 -7.837 -2.662 1.00 88.50 72 LEU A O 1
ATOM 636 N N . THR A 1 73 ? 4.558 -8.414 -2.912 1.00 91.25 73 THR A N 1
ATOM 637 C CA . THR A 1 73 ? 4.682 -9.138 -1.641 1.00 91.25 73 THR A CA 1
ATOM 638 C C . THR A 1 73 ? 4.363 -8.251 -0.438 1.00 91.25 73 THR A C 1
ATOM 640 O O . THR A 1 73 ? 3.586 -8.644 0.437 1.00 91.25 73 THR A O 1
ATOM 643 N N . GLN A 1 74 ? 4.942 -7.050 -0.356 1.00 91.25 74 GLN A N 1
ATOM 644 C CA . GLN A 1 74 ? 4.705 -6.168 0.792 1.00 91.25 74 GLN A CA 1
ATOM 645 C C . GLN A 1 74 ? 3.286 -5.592 0.788 1.00 91.25 74 GLN A C 1
ATOM 647 O O . GLN A 1 74 ? 2.667 -5.511 1.849 1.00 91.25 74 GLN A O 1
ATOM 652 N N . VAL A 1 75 ? 2.743 -5.233 -0.380 1.00 91.81 75 VAL A N 1
ATOM 653 C CA . VAL A 1 75 ? 1.358 -4.750 -0.496 1.00 91.81 75 VAL A CA 1
ATOM 654 C C . VAL A 1 75 ? 0.375 -5.856 -0.104 1.00 91.81 75 VAL A C 1
ATOM 656 O O . VAL A 1 75 ? -0.581 -5.587 0.625 1.00 91.81 75 VAL A O 1
ATOM 659 N N . ALA A 1 76 ? 0.631 -7.106 -0.503 1.00 93.12 76 ALA A N 1
ATOM 660 C CA . ALA A 1 76 ? -0.204 -8.248 -0.135 1.00 93.12 76 ALA A CA 1
ATOM 661 C C . ALA A 1 76 ? -0.200 -8.484 1.380 1.00 93.12 76 ALA A C 1
ATOM 663 O O . ALA A 1 76 ? -1.265 -8.635 1.981 1.00 93.12 76 ALA A O 1
ATOM 664 N N . ARG A 1 77 ? 0.977 -8.428 2.019 1.00 93.81 77 ARG A N 1
ATOM 665 C CA . ARG A 1 77 ? 1.109 -8.527 3.483 1.00 93.81 77 ARG A CA 1
ATOM 666 C C . ARG A 1 77 ? 0.371 -7.396 4.196 1.00 93.81 77 ARG A C 1
ATOM 668 O O . ARG A 1 77 ? -0.408 -7.661 5.109 1.00 93.81 77 ARG A O 1
ATOM 675 N N . ALA A 1 78 ? 0.550 -6.152 3.749 1.00 92.56 78 ALA A N 1
ATOM 676 C CA . ALA A 1 78 ? -0.154 -4.999 4.310 1.00 92.56 78 ALA A CA 1
ATOM 677 C C . ALA A 1 78 ? -1.677 -5.173 4.227 1.00 92.56 78 ALA A C 1
ATOM 679 O O . ALA A 1 78 ? -2.392 -4.950 5.204 1.00 92.56 78 ALA A O 1
ATOM 680 N N . HIS A 1 79 ? -2.173 -5.617 3.072 1.00 94.25 79 HIS A N 1
ATOM 681 C CA . HIS A 1 79 ? -3.593 -5.864 2.860 1.00 94.25 79 HIS A CA 1
ATOM 682 C C . HIS A 1 79 ? -4.118 -6.989 3.762 1.00 94.25 79 HIS A C 1
ATOM 684 O O . HIS A 1 79 ? -5.181 -6.841 4.361 1.00 94.25 79 HIS A O 1
ATOM 690 N N . GLN A 1 80 ? -3.359 -8.077 3.920 1.00 93.81 80 GLN A N 1
ATOM 691 C CA . GLN A 1 80 ? -3.725 -9.208 4.772 1.00 93.81 80 GLN A CA 1
ATOM 692 C C . GLN A 1 80 ? -3.840 -8.818 6.253 1.00 93.81 80 GLN A C 1
ATOM 694 O O . GLN A 1 80 ? -4.816 -9.207 6.898 1.00 93.81 80 GLN A O 1
ATOM 699 N N . HIS A 1 81 ? -2.890 -8.037 6.785 1.00 93.06 81 HIS A N 1
ATOM 700 C CA . HIS A 1 81 ? -2.960 -7.530 8.162 1.00 93.06 81 HIS A CA 1
ATOM 701 C C . HIS A 1 81 ? -4.253 -6.742 8.387 1.00 93.06 81 HIS A C 1
ATOM 703 O O . HIS A 1 81 ? -4.996 -7.006 9.327 1.00 93.06 81 HIS A O 1
ATOM 709 N N . LEU A 1 82 ? -4.592 -5.857 7.448 1.00 91.06 82 LEU A N 1
ATOM 710 C CA . LEU A 1 82 ? -5.797 -5.039 7.546 1.00 91.06 82 LEU A CA 1
ATOM 711 C C . LEU A 1 82 ? -7.095 -5.800 7.251 1.00 91.06 82 LEU A C 1
ATOM 713 O O . LEU A 1 82 ? -8.159 -5.242 7.505 1.00 91.06 82 LEU A O 1
ATOM 717 N N . GLN A 1 83 ? -7.064 -7.012 6.690 1.00 87.12 83 GLN A N 1
ATOM 718 C CA . GLN A 1 83 ? -8.271 -7.812 6.443 1.00 87.12 83 GLN A CA 1
ATOM 719 C C . GLN A 1 83 ? -8.724 -8.603 7.671 1.00 87.12 83 GLN A C 1
ATOM 721 O O . GLN A 1 83 ? -9.924 -8.704 7.909 1.00 87.12 83 GLN A O 1
ATOM 726 N N . LYS A 1 84 ? -7.780 -9.172 8.430 1.00 75.06 84 LYS A N 1
ATOM 727 C CA . LYS A 1 84 ? -8.091 -10.063 9.560 1.00 75.06 84 LYS A CA 1
ATOM 728 C C . LYS A 1 84 ? -8.594 -9.304 10.785 1.00 75.06 84 LYS A C 1
ATOM 730 O O . LYS A 1 84 ? -9.426 -9.815 11.524 1.00 75.06 84 LYS A O 1
ATOM 735 N N . SER A 1 85 ? -8.078 -8.098 10.998 1.00 69.00 85 SER A N 1
ATOM 736 C CA . SER A 1 85 ? -8.363 -7.279 12.170 1.00 69.00 85 SER A CA 1
ATOM 737 C C . SER A 1 85 ? -8.080 -5.801 11.859 1.00 69.00 85 SER A C 1
ATOM 739 O O . SER A 1 85 ? -7.421 -5.462 10.876 1.00 69.00 85 SER A O 1
ATOM 741 N N . SER A 1 86 ? -8.668 -4.895 12.643 1.00 77.50 86 SER A N 1
ATOM 742 C CA . SER A 1 86 ? -8.464 -3.436 12.524 1.00 77.50 86 SER A CA 1
ATOM 743 C C . SER A 1 86 ? -7.824 -2.849 13.782 1.00 77.50 86 SER A C 1
ATOM 745 O O . SER A 1 86 ? -7.976 -1.655 14.048 1.00 77.50 86 SER A O 1
ATOM 747 N N . GLY A 1 87 ? -7.186 -3.699 14.589 1.00 86.69 87 GLY A N 1
ATOM 748 C CA . GLY A 1 87 ? -6.559 -3.302 15.838 1.00 86.69 87 GLY A CA 1
ATOM 749 C C . GLY A 1 87 ? -5.315 -2.437 15.607 1.00 86.69 87 GLY A C 1
ATOM 750 O O . GLY A 1 87 ? -4.744 -2.448 14.515 1.00 86.69 87 GLY A O 1
ATOM 751 N N . PRO A 1 88 ? -4.852 -1.706 16.636 1.00 87.94 88 PRO A N 1
ATOM 752 C CA . PRO A 1 88 ? -3.648 -0.877 16.544 1.00 87.94 88 PRO A CA 1
ATOM 753 C C . PRO A 1 88 ? -2.410 -1.643 16.050 1.00 87.94 88 PRO A C 1
ATOM 755 O O . PRO A 1 88 ? -1.601 -1.094 15.305 1.00 87.94 88 PRO A O 1
ATOM 758 N N . GLU A 1 89 ? -2.286 -2.922 16.415 1.00 89.88 89 GLU A N 1
ATOM 759 C CA . GLU A 1 89 ? -1.169 -3.771 15.995 1.00 89.88 89 GLU A CA 1
ATOM 760 C C . GLU A 1 89 ? -1.204 -4.091 14.493 1.00 89.88 89 GLU A C 1
ATOM 762 O O . GLU A 1 89 ? -0.183 -3.985 13.820 1.00 89.88 89 GLU A O 1
ATOM 767 N N . ASP A 1 90 ? -2.372 -4.388 13.920 1.00 90.81 90 ASP A N 1
ATOM 768 C CA . ASP A 1 90 ? -2.493 -4.647 12.478 1.00 90.81 90 ASP A CA 1
ATOM 769 C C . ASP A 1 90 ? -2.193 -3.402 11.645 1.00 90.81 90 ASP A C 1
ATOM 771 O O . ASP A 1 90 ? -1.579 -3.490 10.580 1.00 90.81 90 ASP A O 1
ATOM 775 N N . ILE A 1 91 ? -2.592 -2.230 12.149 1.00 89.81 91 ILE A N 1
ATOM 776 C CA . ILE A 1 91 ? -2.271 -0.932 11.546 1.00 89.81 91 ILE A CA 1
ATOM 777 C C . ILE A 1 91 ? -0.754 -0.728 11.536 1.00 89.81 91 ILE A C 1
ATOM 779 O O . ILE A 1 91 ? -0.197 -0.374 10.496 1.00 89.81 91 ILE A O 1
ATOM 783 N N . ARG A 1 92 ? -0.081 -1.016 12.657 1.00 89.19 92 ARG A N 1
ATOM 784 C CA . ARG A 1 92 ? 1.379 -0.930 12.784 1.00 89.19 92 ARG A CA 1
ATOM 785 C C . ARG A 1 92 ? 2.095 -1.897 11.840 1.00 89.19 92 ARG A C 1
ATOM 787 O O . ARG A 1 92 ? 3.040 -1.503 11.158 1.00 89.19 92 ARG A O 1
ATOM 794 N N . LEU A 1 93 ? 1.634 -3.144 11.743 1.00 91.12 93 LEU A N 1
ATOM 795 C CA . LEU A 1 93 ? 2.205 -4.154 10.844 1.00 91.12 93 LEU A CA 1
ATOM 796 C C . LEU A 1 93 ? 2.017 -3.783 9.367 1.00 91.12 93 LEU A C 1
ATOM 798 O O . LEU A 1 93 ? 2.957 -3.889 8.570 1.00 91.12 93 LEU A O 1
ATOM 802 N N . ALA A 1 94 ? 0.829 -3.298 8.998 1.00 91.06 94 ALA A N 1
ATOM 803 C CA . ALA A 1 94 ? 0.548 -2.812 7.651 1.00 91.06 94 ALA A CA 1
ATOM 804 C C . ALA A 1 94 ? 1.399 -1.586 7.302 1.00 91.06 94 ALA A C 1
ATOM 806 O O . ALA A 1 94 ? 1.959 -1.512 6.206 1.00 91.06 94 ALA A O 1
ATOM 807 N N . HIS A 1 95 ? 1.564 -0.658 8.247 1.00 89.12 95 HIS A N 1
ATOM 808 C CA . HIS A 1 95 ? 2.444 0.493 8.076 1.00 89.12 95 HIS A CA 1
ATOM 809 C C . HIS A 1 95 ? 3.899 0.060 7.897 1.00 89.12 95 HIS A C 1
ATOM 811 O O . HIS A 1 95 ? 4.543 0.505 6.952 1.00 89.12 95 HIS A O 1
ATOM 817 N N . GLY A 1 96 ? 4.386 -0.889 8.700 1.00 88.00 96 GLY A N 1
ATOM 818 C CA . GLY A 1 96 ? 5.727 -1.461 8.560 1.00 88.00 96 GLY A CA 1
ATOM 819 C C . GLY A 1 96 ? 5.988 -2.098 7.189 1.00 88.00 96 GLY A C 1
ATOM 820 O O . GLY A 1 96 ? 7.100 -2.013 6.671 1.00 88.00 96 GLY A O 1
ATOM 821 N N . CYS A 1 97 ? 4.971 -2.689 6.553 1.00 89.56 97 CYS A N 1
ATOM 822 C CA . CYS A 1 97 ? 5.082 -3.176 5.173 1.00 89.5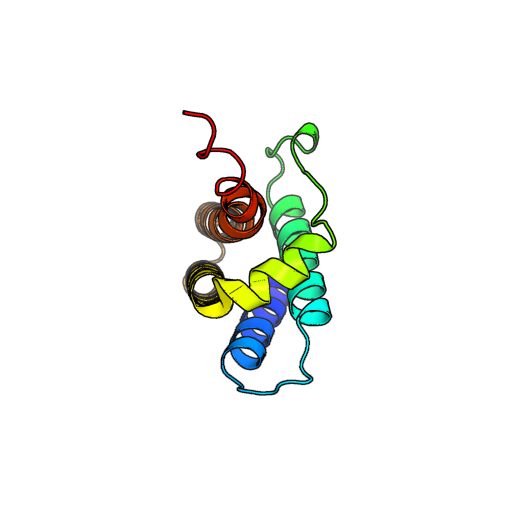6 97 CYS A CA 1
ATOM 823 C C . CYS A 1 97 ? 5.293 -2.029 4.172 1.00 89.56 97 CYS A C 1
ATOM 825 O O . CYS A 1 97 ? 6.162 -2.127 3.308 1.00 89.56 97 CYS A O 1
ATOM 827 N N . LEU A 1 98 ? 4.544 -0.929 4.309 1.00 87.50 98 LEU A N 1
ATOM 828 C CA . LEU A 1 98 ? 4.709 0.249 3.450 1.00 87.50 98 LEU A CA 1
ATOM 829 C C . LEU A 1 98 ? 6.028 0.984 3.715 1.00 87.50 98 LEU A C 1
ATOM 831 O O . LEU A 1 98 ? 6.644 1.469 2.772 1.00 87.50 98 LEU A O 1
ATOM 835 N N . LEU A 1 99 ? 6.502 1.018 4.964 1.00 82.75 99 LEU A N 1
ATOM 836 C CA . LEU A 1 99 ? 7.813 1.571 5.308 1.00 82.75 99 LEU A CA 1
ATOM 837 C C . LEU A 1 99 ? 8.953 0.765 4.692 1.00 82.75 99 LEU A C 1
ATOM 839 O O . LEU A 1 99 ? 9.909 1.353 4.201 1.00 82.75 99 LEU A O 1
ATOM 843 N N . ARG A 1 100 ? 8.852 -0.570 4.657 1.00 83.50 100 ARG A N 1
ATOM 844 C CA . ARG A 1 100 ? 9.838 -1.398 3.946 1.00 83.50 100 ARG A CA 1
ATOM 845 C C . ARG A 1 100 ? 9.881 -1.072 2.458 1.00 83.50 100 ARG A C 1
ATOM 847 O O . ARG A 1 100 ? 10.971 -0.979 1.915 1.00 83.50 100 ARG A O 1
ATOM 854 N N . LEU A 1 101 ? 8.737 -0.835 1.818 1.00 81.31 101 LEU A N 1
ATOM 855 C CA . LEU A 1 101 ? 8.732 -0.359 0.432 1.00 81.31 101 LEU A CA 1
ATOM 856 C C . LEU A 1 101 ? 9.377 1.017 0.304 1.00 81.31 101 LEU A C 1
ATOM 858 O O . LEU A 1 101 ? 10.177 1.239 -0.593 1.00 81.31 101 LEU A O 1
ATOM 862 N N . HIS A 1 102 ? 9.072 1.926 1.220 1.00 76.56 102 HIS A N 1
ATOM 863 C CA . HIS A 1 102 ? 9.595 3.281 1.177 1.00 76.56 102 HIS A CA 1
ATOM 864 C C . HIS A 1 102 ? 11.119 3.356 1.409 1.00 76.56 102 HIS A C 1
ATOM 866 O O . HIS A 1 102 ? 11.812 4.071 0.689 1.00 76.56 102 HIS A O 1
ATOM 872 N N . PHE A 1 103 ? 11.648 2.597 2.377 1.00 71.25 103 PHE A N 1
ATOM 873 C CA . PHE A 1 103 ? 13.045 2.675 2.818 1.00 71.25 103 PHE A CA 1
ATOM 874 C C . PHE A 1 103 ? 13.960 1.597 2.235 1.00 71.25 103 PHE A C 1
ATOM 876 O O . PHE A 1 103 ? 15.093 1.895 1.882 1.00 71.25 103 PHE A O 1
ATOM 883 N N . ARG A 1 104 ? 13.505 0.348 2.080 1.00 64.06 104 ARG A N 1
ATOM 884 C CA . ARG A 1 104 ? 14.369 -0.748 1.593 1.00 64.06 104 ARG A CA 1
ATOM 885 C C . ARG A 1 104 ? 14.687 -0.638 0.101 1.00 64.06 104 ARG A C 1
ATOM 887 O O . ARG A 1 104 ? 15.630 -1.251 -0.388 1.00 64.06 104 ARG A O 1
ATOM 894 N N . MET A 1 105 ? 13.935 0.197 -0.609 1.00 54.72 105 MET A N 1
ATOM 895 C CA . MET A 1 105 ? 14.264 0.619 -1.963 1.00 54.72 105 MET A CA 1
ATOM 896 C C . MET A 1 105 ? 15.455 1.602 -2.034 1.00 54.72 105 MET A C 1
ATOM 898 O O . MET A 1 105 ? 15.948 1.852 -3.126 1.00 54.72 105 MET A O 1
ATOM 902 N N . LEU A 1 106 ? 15.964 2.114 -0.904 1.00 49.25 106 LEU A N 1
ATOM 903 C CA . LEU A 1 106 ? 17.178 2.947 -0.839 1.00 49.25 106 LEU A CA 1
ATOM 904 C C . LEU A 1 106 ? 18.459 2.147 -0.534 1.00 49.25 106 LEU A C 1
ATOM 906 O O . LEU A 1 106 ? 19.549 2.588 -0.888 1.00 49.25 106 LEU A O 1
ATOM 910 N N . ASP A 1 107 ? 18.342 0.969 0.086 1.00 48.22 107 ASP A N 1
ATOM 911 C CA . ASP A 1 107 ? 19.480 0.247 0.687 1.00 48.22 107 ASP A CA 1
ATOM 912 C C . ASP A 1 107 ? 20.377 -0.519 -0.301 1.00 48.22 107 ASP A C 1
ATOM 914 O O . ASP A 1 107 ? 21.374 -1.113 0.099 1.00 48.22 107 ASP A O 1
ATOM 918 N N . VAL A 1 108 ? 20.076 -0.508 -1.603 1.00 48.03 108 VAL A N 1
ATOM 919 C CA . VAL A 1 108 ? 20.933 -1.169 -2.613 1.00 48.03 108 VAL A CA 1
ATOM 920 C C . VAL A 1 108 ? 21.882 -0.193 -3.316 1.00 48.03 108 VAL A C 1
ATOM 922 O O . VAL A 1 108 ? 22.785 -0.618 -4.025 1.00 48.03 108 VAL A O 1
ATOM 925 N N . SER A 1 109 ? 21.782 1.106 -3.025 1.00 45.25 109 SER A N 1
ATOM 926 C CA . SER A 1 109 ? 22.735 2.111 -3.520 1.00 45.25 109 SER A CA 1
ATOM 927 C C . SER A 1 109 ? 23.902 2.383 -2.556 1.00 45.25 109 SER A C 1
ATOM 929 O O . SER A 1 109 ? 24.766 3.193 -2.873 1.00 45.25 109 SER A O 1
ATOM 931 N N . GLY A 1 110 ? 23.932 1.740 -1.379 1.00 43.78 110 GLY A N 1
ATOM 932 C CA . GLY A 1 110 ? 24.927 1.989 -0.322 1.00 43.78 110 GLY A CA 1
ATOM 933 C C . GLY A 1 110 ? 25.921 0.854 -0.053 1.00 43.78 110 GLY A C 1
ATOM 934 O O . GLY A 1 110 ? 26.836 1.036 0.740 1.00 43.78 110 GLY A O 1
ATOM 935 N N . SER A 1 111 ? 25.780 -0.307 -0.701 1.00 41.91 111 SER A N 1
ATOM 936 C CA . SER A 1 111 ? 26.677 -1.462 -0.517 1.00 41.91 111 SER A CA 1
ATOM 937 C C . SER A 1 111 ? 27.475 -1.752 -1.795 1.00 41.91 111 SER A C 1
ATOM 939 O O . SER A 1 111 ? 27.441 -2.845 -2.347 1.00 41.91 111 SER A O 1
ATOM 941 N N . ALA A 1 112 ? 28.148 -0.722 -2.309 1.00 42.16 112 ALA A N 1
ATOM 942 C CA . ALA A 1 112 ? 29.132 -0.830 -3.391 1.00 42.16 112 ALA A CA 1
ATOM 943 C C . ALA A 1 112 ? 30.300 0.157 -3.193 1.00 42.16 112 ALA A C 1
ATOM 945 O O . ALA A 1 112 ? 30.819 0.723 -4.149 1.00 42.16 112 ALA A O 1
ATOM 946 N N . ALA A 1 113 ? 30.698 0.376 -1.939 1.00 38.97 113 ALA A N 1
ATOM 947 C CA . ALA A 1 113 ? 31.970 0.999 -1.591 1.00 38.97 113 ALA A CA 1
ATOM 948 C C . ALA A 1 113 ? 32.733 0.010 -0.701 1.00 38.97 113 ALA A C 1
ATOM 950 O O . ALA A 1 113 ? 32.672 0.080 0.526 1.00 38.97 113 ALA A O 1
ATOM 951 N N . GLY A 1 114 ? 33.320 -0.990 -1.359 1.00 35.25 114 GLY A N 1
ATOM 952 C CA . GLY A 1 114 ? 34.491 -1.706 -0.860 1.00 35.25 114 GLY A CA 1
ATOM 953 C C . GLY A 1 114 ? 35.752 -1.015 -1.355 1.00 35.25 114 GLY A C 1
ATOM 954 O O . GLY A 1 114 ? 35.653 -0.312 -2.387 1.00 35.25 114 GLY A O 1
#

Sequence (114 aa):
MLKLFWVRRHLKHVLHLLTRDDPTLTLSEVHCRLETSHRLLMDLQPKIDQSHLRRWERWSVILFHFRRDEVLTQVARAHQHLQKSSGPEDIRLAHGCLLRLHFRMLDVSGSAAG

Foldseek 3Di:
DVLLVLLLVLLVVLLVQLPDPDPPDDLPPNLVSLQSSLVSLVVVPPPDDPPPDDRQDPVLSVVCVVPSVLSNVLSVQLNVLSVVDDDNVSSVRSSVSSVCSRPVSPVVVPPPDD

Radius of gyration: 14.09 Å; chains: 1; bounding box: 48×24×38 Å

pLDDT: mean 78.42, std 14.92, range [35.25, 94.25]

Secondary structure (DSSP, 8-state):
-HHHHHHHHHHHHHHHHHHS--TTS-HHHHHHHHHHHHHHHHHT-TTS-GGG-----THHHHHHHHTHHHHHHHHHHHHHHHHH--SHHHHHHHHHHHHHHHHHTTTTSSS---

Organism: Deinococcus cellulosilyticus (strain DSM 18568 / NBRC 106333 / KACC 11606 / 5516J-15) (NCBI:txid1223518)